Protein AF-A0AAV5CKM2-F1 (afdb_monomer_lite)

Radius of gyration: 17.19 Å; chains: 1; bounding box: 43×31×44 Å

Organism: NCBI:txid191504

pLDDT: mean 82.95, std 13.96, range [36.94, 94.88]

Secondary structure (DSSP, 8-state):
--------SS-PPTTHHHHHHHHHHHHHHEEEE-GGG--GGG----B--SSS--BSS----EEEESS-GGGS--

Sequence (74 aa):
MITTFRRGSDQQCPGEEVFMFSLANLLHGFEWKLPHDVTKEELNMEEIFGLSTPRKFPLQAVAEPRLAPHLYTA

Foldseek 3Di:
DDDPPPPDDDPDPPCVVVVVVVVVCQVVFWDKDAPPPDDPVNDQQDWDDDPDTHGPDDGDIDTHGPDDPVVVDD

Structure (mmCIF, N/CA/C/O backbone):
data_AF-A0AAV5CKM2-F1
#
_entry.id   AF-A0AAV5CKM2-F1
#
loop_
_atom_site.group_PDB
_atom_site.id
_atom_site.type_symbol
_atom_site.label_atom_id
_atom_site.label_alt_id
_atom_site.label_comp_id
_atom_site.label_asym_id
_atom_site.label_entity_id
_atom_site.label_seq_id
_atom_site.pdbx_PDB_ins_code
_atom_site.Cartn_x
_atom_site.Cartn_y
_atom_site.Cartn_z
_atom_site.occupancy
_atom_site.B_iso_or_equiv
_atom_site.auth_seq_id
_atom_site.auth_comp_id
_atom_site.auth_asym_id
_atom_site.auth_atom_id
_atom_site.pdbx_PDB_model_num
ATOM 1 N N . MET A 1 1 ? 8.685 24.247 3.252 1.00 36.94 1 MET A N 1
ATOM 2 C CA . MET A 1 1 ? 9.934 24.076 4.023 1.00 36.94 1 MET A CA 1
ATOM 3 C C . MET A 1 1 ? 10.065 22.591 4.335 1.00 36.94 1 MET A C 1
ATOM 5 O O . MET A 1 1 ? 9.514 22.120 5.316 1.00 36.94 1 MET A O 1
ATOM 9 N N . ILE A 1 2 ? 10.655 21.836 3.406 1.00 45.03 2 ILE A N 1
ATOM 10 C CA . ILE A 1 2 ? 10.853 20.386 3.518 1.00 45.03 2 ILE A CA 1
ATOM 11 C C . ILE A 1 2 ? 12.282 20.213 4.020 1.00 45.03 2 ILE A C 1
ATOM 13 O O . ILE A 1 2 ? 13.218 20.326 3.234 1.00 45.03 2 ILE A O 1
ATOM 17 N N . THR A 1 3 ? 12.479 20.033 5.324 1.00 45.25 3 THR A N 1
ATOM 18 C CA . THR A 1 3 ? 13.813 19.724 5.855 1.00 45.25 3 THR A CA 1
ATOM 19 C C . THR A 1 3 ? 13.724 18.680 6.959 1.00 45.25 3 THR A C 1
ATOM 21 O O . THR A 1 3 ? 13.726 18.997 8.144 1.00 45.25 3 THR A O 1
ATOM 24 N N . THR A 1 4 ? 13.735 17.415 6.563 1.00 52.28 4 THR A N 1
ATOM 25 C CA . THR A 1 4 ? 14.341 16.350 7.369 1.00 52.28 4 THR A CA 1
ATOM 26 C C . THR A 1 4 ? 15.392 15.658 6.514 1.00 52.28 4 THR A C 1
ATOM 28 O O . THR A 1 4 ? 15.283 14.488 6.181 1.00 52.28 4 THR A O 1
ATOM 31 N N . PHE A 1 5 ? 16.422 16.416 6.131 1.00 59.88 5 PHE A N 1
ATOM 32 C CA . PHE A 1 5 ? 17.705 15.845 5.736 1.00 59.88 5 PHE A CA 1
ATOM 33 C C . PHE A 1 5 ? 18.667 16.062 6.905 1.00 59.88 5 PHE A C 1
ATOM 35 O O . PHE A 1 5 ? 19.402 17.048 6.958 1.00 59.88 5 PHE A O 1
ATOM 42 N N . ARG A 1 6 ? 18.619 15.171 7.900 1.00 55.41 6 ARG A N 1
ATOM 43 C CA . ARG A 1 6 ? 19.702 15.057 8.881 1.00 55.41 6 ARG A CA 1
ATOM 44 C C . ARG A 1 6 ? 20.708 14.058 8.330 1.00 55.41 6 ARG A C 1
ATOM 46 O O . ARG A 1 6 ? 20.602 12.859 8.530 1.00 55.41 6 ARG A O 1
ATOM 53 N N . ARG A 1 7 ? 21.684 14.608 7.614 1.00 60.94 7 ARG A N 1
ATOM 54 C CA . ARG A 1 7 ? 22.955 13.967 7.282 1.00 60.94 7 ARG A CA 1
ATOM 55 C C . ARG A 1 7 ? 23.690 13.689 8.607 1.00 60.94 7 ARG A C 1
ATOM 57 O O . ARG A 1 7 ? 24.138 14.640 9.241 1.00 60.94 7 ARG A O 1
ATOM 64 N N . GLY A 1 8 ? 23.769 12.431 9.044 1.00 52.81 8 GLY A N 1
ATOM 65 C CA . GLY A 1 8 ? 24.495 12.042 10.260 1.00 52.81 8 GLY A CA 1
ATOM 66 C C . GLY A 1 8 ? 24.552 10.525 10.498 1.00 52.81 8 GLY A C 1
ATOM 67 O O . GLY A 1 8 ? 23.563 9.953 10.933 1.00 52.81 8 GLY A O 1
ATOM 68 N N . SER A 1 9 ? 25.729 9.940 10.230 1.00 57.50 9 SER A N 1
ATOM 69 C CA . SER A 1 9 ? 26.296 8.654 10.708 1.00 57.50 9 SER A CA 1
ATOM 70 C C . SER A 1 9 ? 25.527 7.332 10.490 1.00 57.50 9 SER A C 1
ATOM 72 O O . SER A 1 9 ? 24.652 6.984 11.275 1.00 57.50 9 SER A O 1
ATOM 74 N N . ASP A 1 10 ? 25.955 6.571 9.471 1.00 59.94 10 ASP A N 1
ATOM 75 C CA . ASP A 1 10 ? 26.129 5.098 9.403 1.00 59.94 10 ASP A CA 1
ATOM 76 C C . ASP A 1 10 ? 25.081 4.142 10.004 1.00 59.94 10 ASP A C 1
ATOM 78 O O . ASP A 1 10 ? 25.408 3.026 10.404 1.00 59.94 10 ASP A O 1
ATOM 82 N N . GLN A 1 11 ? 23.801 4.501 9.994 1.00 64.06 11 GLN A N 1
ATOM 83 C CA . GLN A 1 11 ? 22.733 3.527 10.235 1.00 64.06 11 GLN A CA 1
ATOM 84 C C . GLN A 1 11 ? 21.671 3.601 9.139 1.00 64.06 11 GLN A C 1
ATOM 86 O O . GLN A 1 11 ? 20.484 3.757 9.410 1.00 64.06 11 GLN A O 1
ATOM 91 N N . GLN A 1 12 ? 22.103 3.484 7.882 1.00 63.84 12 GLN A N 1
ATOM 92 C CA . GLN A 1 12 ? 21.174 3.153 6.808 1.00 63.84 12 GLN A CA 1
ATOM 93 C C . GLN A 1 12 ? 20.670 1.727 7.053 1.00 63.84 12 GLN A C 1
ATOM 95 O O . GLN A 1 12 ? 21.470 0.790 7.143 1.00 63.84 12 GLN A O 1
ATOM 100 N N . CYS A 1 13 ? 19.357 1.543 7.182 1.00 72.81 13 CYS A N 1
ATOM 101 C CA . CYS A 1 13 ? 18.792 0.199 7.176 1.00 72.81 13 CYS A CA 1
ATOM 102 C C . CYS A 1 13 ? 19.043 -0.417 5.787 1.00 72.81 13 CYS A C 1
ATOM 104 O O . CYS A 1 13 ? 18.727 0.230 4.784 1.00 72.81 13 CYS A O 1
ATOM 106 N N . PRO A 1 14 ? 19.603 -1.638 5.690 1.00 80.31 14 PRO A N 1
ATOM 107 C CA . PRO A 1 14 ? 19.798 -2.290 4.398 1.00 80.31 14 PRO A CA 1
ATOM 108 C C . PRO A 1 14 ? 18.472 -2.360 3.625 1.00 80.31 14 PRO A C 1
ATOM 110 O O . PRO A 1 14 ? 17.484 -2.863 4.162 1.00 80.31 14 PRO A O 1
ATOM 113 N N . GLY A 1 15 ? 18.442 -1.862 2.385 1.00 83.00 15 GLY A N 1
ATOM 114 C CA . GLY A 1 15 ? 17.262 -1.908 1.514 1.00 83.00 15 GLY A CA 1
ATOM 115 C C . GLY A 1 15 ? 16.357 -0.670 1.541 1.00 83.00 15 GLY A C 1
ATOM 116 O O . GLY A 1 15 ? 15.317 -0.679 0.877 1.00 83.00 15 GLY A O 1
ATOM 117 N N . GLU A 1 16 ? 16.720 0.403 2.253 1.00 86.44 16 GLU A N 1
ATOM 118 C CA . GLU A 1 16 ? 15.962 1.664 2.218 1.00 86.44 16 GLU A CA 1
ATOM 119 C C . GLU A 1 16 ? 15.883 2.242 0.799 1.00 86.44 16 GLU A C 1
ATOM 121 O O . GLU A 1 16 ? 14.831 2.713 0.383 1.00 86.44 16 GLU A O 1
ATOM 126 N N . GLU A 1 17 ? 16.954 2.162 0.017 1.00 87.12 17 GLU A N 1
ATOM 127 C CA . GLU A 1 17 ? 16.987 2.638 -1.364 1.00 87.12 17 GLU A CA 1
ATOM 128 C C . GLU A 1 17 ? 15.971 1.913 -2.258 1.00 87.12 17 GLU A C 1
ATOM 130 O O . GLU A 1 17 ? 15.263 2.552 -3.041 1.00 87.12 17 GLU A O 1
ATOM 135 N N . VAL A 1 18 ? 15.834 0.593 -2.095 1.00 92.12 18 VAL A N 1
ATOM 136 C CA . VAL A 1 18 ? 14.854 -0.217 -2.831 1.00 92.12 18 VAL A CA 1
ATOM 137 C C . VAL A 1 18 ? 13.438 0.127 -2.381 1.00 92.12 18 VAL A C 1
ATOM 139 O O . VAL A 1 18 ? 12.542 0.270 -3.217 1.00 92.12 18 VAL A O 1
ATOM 142 N N . PHE A 1 19 ? 13.232 0.305 -1.073 1.00 91.25 19 PHE A N 1
ATOM 143 C CA . PHE A 1 19 ? 11.946 0.714 -0.511 1.00 91.25 19 PHE A CA 1
ATOM 144 C C . PHE A 1 19 ? 11.519 2.096 -1.025 1.00 91.25 19 PHE A C 1
ATOM 146 O O . PHE A 1 19 ? 10.408 2.252 -1.531 1.00 91.25 19 PHE A O 1
ATOM 153 N N . MET A 1 20 ? 12.418 3.078 -0.973 1.00 92.25 20 MET A N 1
ATOM 154 C CA . MET A 1 20 ? 12.175 4.445 -1.429 1.00 92.25 20 MET A CA 1
ATOM 155 C C . MET A 1 20 ? 11.891 4.497 -2.930 1.00 92.25 20 MET A C 1
ATOM 157 O O . MET A 1 20 ? 10.958 5.179 -3.352 1.00 92.25 20 MET A O 1
ATOM 161 N N . PHE A 1 21 ? 12.638 3.744 -3.741 1.00 94.25 21 PHE A N 1
ATOM 162 C CA . PHE A 1 21 ? 12.391 3.653 -5.180 1.00 94.25 21 PHE A CA 1
ATOM 163 C C . PHE A 1 21 ? 11.044 2.988 -5.495 1.00 94.25 21 PHE A C 1
A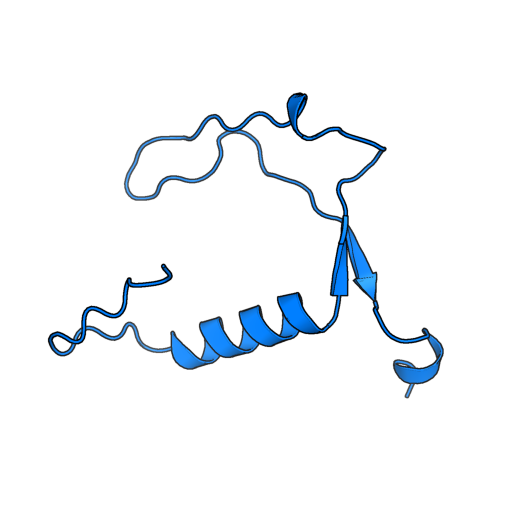TOM 165 O O . PHE A 1 21 ? 10.281 3.482 -6.326 1.00 94.25 21 PHE A O 1
ATOM 172 N N . SER A 1 22 ? 10.709 1.902 -4.794 1.00 94.88 22 SER A N 1
ATOM 173 C CA . SER A 1 22 ? 9.422 1.214 -4.953 1.00 94.88 22 SER A CA 1
ATOM 174 C C . SER A 1 22 ? 8.253 2.128 -4.588 1.00 94.88 22 SER A C 1
ATOM 176 O O . SER A 1 22 ? 7.285 2.226 -5.343 1.00 94.88 22 SER A O 1
ATOM 178 N N . LEU A 1 23 ? 8.366 2.859 -3.475 1.00 94.06 23 LEU A N 1
ATOM 179 C CA . LEU A 1 23 ? 7.366 3.836 -3.051 1.00 94.06 23 LEU A CA 1
ATOM 180 C C . LEU A 1 23 ? 7.231 4.980 -4.063 1.00 94.06 23 LEU A C 1
ATOM 182 O O . LEU A 1 23 ? 6.113 5.349 -4.415 1.00 94.06 23 LEU A O 1
ATOM 186 N N . ALA A 1 24 ? 8.345 5.509 -4.574 1.00 94.69 24 ALA A N 1
ATOM 187 C CA . ALA A 1 24 ? 8.330 6.552 -5.595 1.00 94.69 24 ALA A CA 1
ATOM 188 C C . ALA A 1 24 ? 7.594 6.097 -6.865 1.00 94.69 24 ALA A C 1
ATOM 190 O O . ALA A 1 24 ? 6.775 6.845 -7.397 1.00 94.69 24 ALA A O 1
ATOM 191 N N . ASN A 1 25 ? 7.816 4.858 -7.311 1.00 94.06 25 ASN A N 1
ATOM 192 C CA . ASN A 1 25 ? 7.119 4.301 -8.471 1.00 94.06 25 ASN A CA 1
ATOM 193 C C . ASN A 1 25 ? 5.613 4.137 -8.227 1.00 94.06 25 ASN A C 1
ATOM 195 O O . ASN A 1 25 ? 4.819 4.475 -9.102 1.00 94.06 25 ASN A O 1
ATOM 199 N N . LEU A 1 26 ? 5.206 3.672 -7.041 1.00 93.50 26 LEU A N 1
ATOM 200 C CA . LEU A 1 26 ? 3.789 3.546 -6.676 1.00 93.50 26 LEU A CA 1
ATOM 201 C C . LEU A 1 26 ? 3.089 4.910 -6.606 1.00 93.50 26 LEU A C 1
ATOM 203 O O . LEU A 1 26 ? 1.983 5.073 -7.114 1.00 93.50 26 LEU A O 1
ATOM 207 N N . LEU A 1 27 ? 3.738 5.909 -6.010 1.00 93.69 27 LEU A N 1
ATOM 208 C CA . LEU A 1 27 ? 3.182 7.260 -5.920 1.00 93.69 27 LEU A CA 1
ATOM 209 C C . LEU A 1 27 ? 3.132 7.957 -7.282 1.00 93.69 27 LEU A C 1
ATOM 211 O O . LEU A 1 27 ? 2.219 8.733 -7.537 1.00 93.69 27 LEU A O 1
ATOM 215 N N . HIS A 1 28 ? 4.099 7.689 -8.160 1.00 92.81 28 HIS A N 1
ATOM 216 C CA . HIS A 1 28 ? 4.141 8.288 -9.489 1.00 92.81 28 HIS A CA 1
ATOM 217 C C . HIS A 1 28 ? 3.208 7.600 -10.496 1.00 92.81 28 HIS A C 1
ATOM 219 O O . HIS A 1 28 ? 2.684 8.268 -11.387 1.00 92.81 28 HIS A O 1
ATOM 225 N N . GLY A 1 29 ? 3.032 6.280 -10.406 1.00 91.75 29 GLY A N 1
ATOM 226 C CA . GLY A 1 29 ? 2.319 5.482 -11.410 1.00 91.75 29 GLY A CA 1
ATOM 227 C C . GLY A 1 29 ? 0.792 5.542 -11.322 1.00 91.75 29 GLY A C 1
ATOM 228 O O . GLY A 1 29 ? 0.118 5.289 -12.324 1.00 91.75 29 GLY A O 1
ATOM 229 N N . PHE A 1 30 ? 0.249 5.902 -10.158 1.00 94.31 30 PHE A N 1
ATOM 230 C CA . PHE A 1 30 ? -1.184 5.844 -9.873 1.00 94.31 30 PHE A CA 1
ATOM 231 C C . PHE A 1 30 ? -1.712 7.181 -9.353 1.00 94.31 30 PHE A C 1
ATOM 233 O O . PHE A 1 30 ? -1.041 7.866 -8.584 1.00 94.31 30 PHE A O 1
ATOM 240 N N . GLU A 1 31 ? -2.936 7.528 -9.746 1.00 93.06 31 GLU A N 1
ATOM 241 C CA . GLU A 1 31 ? -3.740 8.503 -9.014 1.00 93.06 31 GLU A CA 1
ATOM 242 C C . GLU A 1 31 ? -4.374 7.795 -7.814 1.00 93.06 31 GLU A C 1
ATOM 244 O O . GLU A 1 31 ? -4.943 6.709 -7.945 1.00 93.06 31 GLU A O 1
ATOM 249 N N . TRP A 1 32 ? -4.281 8.407 -6.637 1.00 91.56 32 TRP A N 1
ATOM 250 C CA . TRP A 1 32 ? -4.780 7.824 -5.393 1.00 91.56 32 TRP A CA 1
ATOM 251 C C . TRP A 1 32 ? -6.070 8.516 -4.962 1.00 91.56 32 TRP A C 1
ATOM 253 O O . TRP A 1 32 ? -6.102 9.737 -4.797 1.00 91.56 32 TRP A O 1
ATOM 263 N N . LYS A 1 33 ? -7.131 7.733 -4.752 1.00 90.50 33 LYS A N 1
ATOM 264 C CA . LYS A 1 33 ? -8.449 8.223 -4.321 1.00 90.50 33 LYS A CA 1
ATOM 265 C C . LYS A 1 33 ? -8.945 7.488 -3.082 1.00 90.50 33 LYS A C 1
ATOM 267 O O . LYS A 1 33 ? -8.544 6.357 -2.813 1.00 90.50 33 LYS A O 1
ATOM 272 N N . LEU A 1 34 ? -9.832 8.131 -2.328 1.00 90.00 34 LEU A N 1
ATOM 273 C CA . LEU A 1 34 ? -10.546 7.480 -1.232 1.00 90.00 34 LEU A CA 1
ATOM 274 C C . LEU A 1 34 ? -11.702 6.635 -1.795 1.00 90.00 34 LEU A C 1
ATOM 276 O O . LEU A 1 34 ? -12.307 7.023 -2.796 1.00 90.00 34 LEU A O 1
ATOM 280 N N . PRO A 1 35 ? -12.001 5.473 -1.196 1.00 87.62 35 PRO A N 1
ATOM 281 C CA . PRO A 1 35 ? -13.125 4.647 -1.622 1.00 87.62 35 PRO A CA 1
ATOM 282 C C . PRO A 1 35 ? -14.475 5.300 -1.263 1.00 87.62 35 PRO A C 1
ATOM 284 O O . PRO A 1 35 ? -14.572 5.985 -0.252 1.00 87.62 35 PRO A O 1
ATOM 287 N N . HIS A 1 36 ? -15.521 5.023 -2.053 1.00 76.69 36 HIS A N 1
ATOM 288 C CA . HIS A 1 36 ? -16.940 5.287 -1.730 1.00 76.69 36 HIS A CA 1
ATOM 289 C C . HIS A 1 36 ? -17.294 6.722 -1.283 1.00 76.69 36 HIS A C 1
ATOM 291 O O . HIS A 1 36 ? -18.143 6.890 -0.415 1.00 76.69 36 HIS A O 1
ATOM 297 N N . ASP A 1 37 ? -16.656 7.742 -1.863 1.00 71.75 37 ASP A N 1
ATOM 298 C CA . ASP A 1 37 ? -16.883 9.159 -1.523 1.00 71.75 37 ASP A CA 1
ATOM 299 C C . ASP A 1 37 ? -16.650 9.513 -0.041 1.00 71.75 37 ASP A C 1
ATOM 301 O O . ASP A 1 37 ? -17.137 10.536 0.438 1.00 71.75 37 ASP A O 1
ATOM 305 N N . VAL A 1 38 ? -15.855 8.708 0.677 1.00 83.38 38 VAL A N 1
ATOM 306 C CA . VAL A 1 38 ? -15.430 9.021 2.048 1.00 83.38 38 VAL A CA 1
ATOM 307 C C . VAL A 1 38 ? -14.699 10.360 2.040 1.00 83.38 38 VAL A C 1
ATOM 309 O O . VAL A 1 38 ? -13.682 10.529 1.354 1.00 83.38 38 VAL A O 1
ATOM 312 N N . THR A 1 39 ? -15.211 11.325 2.802 1.00 84.19 39 THR A N 1
ATOM 313 C CA . THR A 1 39 ? -14.574 12.638 2.909 1.00 84.19 39 THR A CA 1
ATOM 314 C C . THR A 1 39 ? -13.437 12.601 3.925 1.00 84.19 39 THR A C 1
ATOM 316 O O . THR A 1 39 ? -13.301 11.676 4.728 1.00 84.19 39 THR A O 1
ATOM 319 N N . LYS A 1 40 ? -12.565 13.614 3.905 1.00 81.44 40 LYS A N 1
ATOM 320 C CA . LYS A 1 40 ? -11.399 13.657 4.804 1.00 81.44 40 LYS A CA 1
ATOM 321 C C . LYS A 1 40 ? -11.807 13.679 6.277 1.00 81.44 40 LYS A C 1
ATOM 323 O O . LYS A 1 40 ? -11.055 13.210 7.123 1.00 81.44 40 LYS A O 1
ATOM 328 N N . GLU A 1 41 ? -12.978 14.232 6.562 1.00 83.50 41 GLU A N 1
ATOM 329 C CA . GLU A 1 41 ? -13.540 14.408 7.898 1.00 83.50 41 GLU A CA 1
ATOM 330 C C . GLU A 1 41 ? -14.040 13.087 8.499 1.00 83.50 41 GLU A C 1
ATOM 332 O O . GLU A 1 41 ? -14.083 12.946 9.718 1.00 83.50 41 GLU A O 1
ATOM 337 N N . GLU A 1 42 ? -14.377 12.110 7.658 1.00 85.06 42 GLU A N 1
ATOM 338 C CA . GLU A 1 42 ? -14.851 10.786 8.074 1.00 85.06 42 GLU A CA 1
ATOM 339 C C . GLU A 1 42 ? -13.700 9.802 8.346 1.00 85.06 42 GLU A C 1
ATOM 341 O O . GLU A 1 42 ? -13.911 8.713 8.885 1.00 85.06 42 GLU A O 1
ATOM 346 N N . LEU A 1 43 ? -12.461 10.175 8.006 1.00 87.88 43 LEU A N 1
ATOM 347 C CA . LEU A 1 43 ? -11.288 9.338 8.234 1.00 87.88 43 LEU A CA 1
ATOM 348 C C . LEU A 1 43 ? -10.905 9.332 9.716 1.00 87.88 43 LEU A C 1
ATOM 350 O O . LEU A 1 43 ? -10.442 10.330 10.271 1.00 87.88 43 LEU A O 1
ATOM 354 N N . ASN A 1 44 ? -11.023 8.168 10.355 1.00 87.25 44 ASN A N 1
ATOM 355 C CA . ASN A 1 44 ? -10.517 7.986 11.708 1.00 87.25 44 ASN A CA 1
ATOM 356 C C . ASN A 1 44 ? -8.980 7.894 11.690 1.00 87.25 44 ASN A C 1
ATOM 358 O O . ASN A 1 44 ? -8.393 6.963 11.140 1.00 87.25 44 ASN A O 1
ATOM 362 N N . MET A 1 45 ? -8.339 8.871 12.327 1.00 90.62 45 MET A N 1
ATOM 363 C CA . MET A 1 45 ? -6.884 8.994 12.411 1.00 90.62 45 MET A CA 1
ATOM 364 C C . MET A 1 45 ? -6.334 8.558 13.778 1.00 90.62 45 MET A C 1
ATOM 366 O O . MET A 1 45 ? -5.209 8.899 14.125 1.00 90.62 45 MET A O 1
ATOM 370 N N . GLU A 1 46 ? -7.078 7.798 14.578 1.00 93.06 46 GLU A N 1
ATOM 371 C CA . GLU A 1 46 ? -6.546 7.217 15.813 1.00 93.06 46 GLU A CA 1
ATOM 372 C C . GLU A 1 46 ? -5.405 6.235 15.502 1.00 93.06 46 GLU A C 1
ATOM 374 O O . GLU A 1 46 ? -5.419 5.523 14.495 1.00 93.06 46 GLU A O 1
ATOM 379 N N . GLU A 1 47 ? -4.408 6.182 16.378 1.00 93.06 47 GLU A N 1
ATOM 380 C CA . GLU A 1 47 ? -3.230 5.319 16.259 1.00 93.06 47 GLU A CA 1
ATOM 381 C C . GLU A 1 47 ? -3.163 4.344 17.434 1.00 93.06 47 GLU A C 1
ATOM 383 O O . GLU A 1 47 ? -3.693 4.604 18.518 1.00 93.06 47 GLU A O 1
ATOM 388 N N . ILE A 1 48 ? -2.514 3.203 17.212 1.00 92.06 48 ILE A N 1
ATOM 389 C CA . ILE A 1 48 ? -2.166 2.261 18.275 1.00 92.06 48 ILE A CA 1
ATOM 390 C C . ILE A 1 48 ? -0.736 2.579 18.701 1.00 92.06 48 ILE A C 1
ATOM 392 O O . ILE A 1 48 ? 0.170 2.599 17.872 1.00 92.06 48 ILE A O 1
ATOM 396 N N . PHE A 1 49 ? -0.529 2.827 19.991 1.00 89.31 49 PHE A N 1
ATOM 397 C CA . PHE A 1 49 ? 0.796 3.119 20.534 1.00 89.31 49 PHE A CA 1
ATOM 398 C C . PHE A 1 49 ? 1.572 1.826 20.824 1.00 89.31 49 PHE A C 1
ATOM 400 O O . PHE A 1 49 ? 1.004 0.848 21.312 1.00 89.31 49 PHE A O 1
ATOM 407 N N . GLY A 1 50 ? 2.878 1.825 20.550 1.00 88.62 50 GLY A N 1
ATOM 408 C CA . GLY A 1 50 ? 3.755 0.673 20.751 1.00 88.62 50 GLY A CA 1
ATOM 409 C C . GLY A 1 50 ? 5.155 0.908 20.186 1.00 88.62 50 GLY A C 1
ATOM 410 O O . GLY A 1 50 ? 5.631 2.040 20.145 1.00 88.62 50 GLY A O 1
ATOM 411 N N . LEU A 1 51 ? 5.814 -0.167 19.740 1.00 90.50 51 LEU A N 1
ATOM 412 C CA . LEU A 1 51 ? 7.114 -0.083 19.057 1.00 90.50 51 LEU A CA 1
ATOM 413 C C . LEU A 1 51 ? 7.015 0.667 17.715 1.00 90.50 51 LEU A C 1
ATOM 415 O O . LEU A 1 51 ? 7.951 1.348 17.308 1.00 90.50 51 LEU A O 1
ATOM 419 N N . SER A 1 52 ? 5.868 0.548 17.047 1.00 90.25 52 SER A N 1
ATOM 420 C CA . SER A 1 52 ? 5.464 1.357 15.899 1.00 90.25 52 SER A CA 1
ATOM 421 C C . SER A 1 52 ? 4.145 2.069 16.208 1.00 90.25 52 SER A C 1
ATOM 423 O O . SER A 1 52 ? 3.470 1.741 17.186 1.00 90.25 52 SER A O 1
ATOM 425 N N . THR A 1 53 ? 3.776 3.040 15.372 1.00 92.12 53 THR A N 1
ATOM 426 C CA . THR A 1 53 ? 2.530 3.816 15.491 1.00 92.12 53 THR A CA 1
ATOM 427 C C . THR A 1 53 ? 1.630 3.600 14.268 1.00 92.12 53 THR A C 1
ATOM 429 O O . THR A 1 53 ? 1.456 4.510 13.451 1.00 92.12 53 THR A O 1
ATOM 432 N N . PRO A 1 54 ? 1.099 2.382 14.048 1.00 92.62 54 PRO A N 1
ATOM 433 C CA . PRO A 1 54 ? 0.148 2.156 12.970 1.00 92.62 54 PRO A CA 1
ATOM 434 C C . PRO A 1 54 ? -1.197 2.826 13.286 1.00 92.62 54 PRO A C 1
ATOM 436 O O . PRO A 1 54 ? -1.575 2.998 14.449 1.00 92.62 54 PRO A O 1
ATOM 439 N N . ARG A 1 55 ? -1.966 3.149 12.240 1.00 91.19 55 ARG A N 1
ATOM 440 C CA . ARG A 1 55 ? -3.364 3.571 12.398 1.00 91.19 55 ARG A CA 1
ATOM 441 C C . ARG A 1 55 ? -4.182 2.448 13.035 1.00 91.19 55 ARG A C 1
ATOM 443 O O . ARG A 1 55 ? -4.056 1.288 12.647 1.00 91.19 55 ARG A O 1
ATOM 450 N N . LYS A 1 56 ? -5.054 2.809 13.976 1.00 91.75 56 LYS A N 1
ATOM 451 C CA . LYS A 1 56 ? -5.998 1.898 14.635 1.00 91.75 56 LYS A CA 1
ATOM 452 C C . LYS A 1 56 ? -7.009 1.323 13.651 1.00 91.75 56 LYS A C 1
ATOM 454 O O . LYS A 1 56 ? -7.358 0.151 13.746 1.00 91.75 56 LYS A O 1
ATOM 459 N N . PHE A 1 57 ? -7.425 2.140 12.6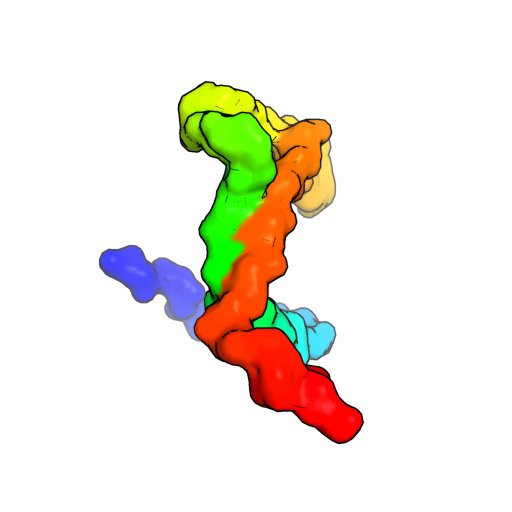90 1.00 89.88 57 PHE A N 1
ATOM 460 C CA . PHE A 1 57 ? -8.256 1.732 11.568 1.00 89.88 57 PHE A CA 1
ATOM 461 C C . PHE A 1 57 ? -7.434 1.862 10.280 1.00 89.88 57 PHE A C 1
ATOM 463 O O . PHE A 1 57 ? -6.960 2.960 9.980 1.00 89.88 57 PHE A O 1
ATOM 470 N N . PRO A 1 58 ? -7.213 0.770 9.525 1.00 88.31 58 PRO A N 1
ATOM 471 C CA . PRO A 1 58 ? -6.454 0.831 8.283 1.00 88.31 58 PRO A CA 1
ATOM 472 C C . PRO A 1 58 ? -7.094 1.801 7.288 1.00 88.31 58 PRO A C 1
ATOM 474 O O . PRO A 1 58 ? -8.280 1.688 6.974 1.00 88.31 58 PRO A O 1
ATOM 477 N N . LEU A 1 59 ? -6.296 2.734 6.769 1.00 88.25 59 LEU A N 1
ATOM 478 C CA . LEU A 1 59 ? -6.729 3.604 5.682 1.00 88.25 59 LEU A CA 1
ATOM 479 C C . LEU A 1 59 ? -6.807 2.796 4.390 1.00 88.25 59 LEU A C 1
ATOM 481 O O . LEU A 1 59 ? -5.904 2.023 4.069 1.00 88.25 59 LEU A O 1
ATOM 485 N N . GLN A 1 60 ? -7.886 3.000 3.647 1.00 89.12 60 GLN A N 1
ATOM 486 C CA . GLN A 1 60 ? -8.074 2.406 2.333 1.00 89.12 60 GLN A CA 1
ATOM 487 C C . GLN A 1 60 ? -7.862 3.474 1.267 1.00 89.12 60 GLN A C 1
ATOM 489 O O . GLN A 1 60 ? -8.362 4.591 1.389 1.00 89.12 60 GLN A O 1
ATOM 494 N N . ALA A 1 61 ? -7.131 3.113 0.219 1.00 90.00 61 ALA A N 1
ATOM 495 C CA . ALA A 1 61 ? -6.917 3.959 -0.940 1.00 90.00 61 ALA A CA 1
ATOM 496 C C . ALA A 1 61 ? -7.081 3.122 -2.209 1.00 90.00 61 ALA A C 1
ATOM 498 O O . ALA A 1 61 ? -6.641 1.973 -2.272 1.00 90.00 61 ALA A O 1
ATOM 499 N N . VAL A 1 62 ? -7.730 3.705 -3.208 1.00 92.31 62 VAL A N 1
ATOM 500 C CA . VAL A 1 62 ? -7.922 3.118 -4.531 1.00 92.31 62 VAL A CA 1
ATOM 501 C C . VAL A 1 62 ? -6.847 3.688 -5.447 1.00 92.31 62 VAL A C 1
ATOM 503 O O . VAL A 1 62 ? -6.748 4.906 -5.601 1.00 92.31 62 VAL A O 1
ATOM 506 N N . ALA A 1 63 ? -6.032 2.804 -6.022 1.00 93.12 63 ALA A N 1
ATOM 507 C CA . ALA A 1 63 ? -5.006 3.158 -6.993 1.00 93.12 63 ALA A CA 1
ATOM 508 C C . ALA A 1 63 ? -5.587 3.068 -8.410 1.00 93.12 63 ALA A C 1
ATOM 510 O O . ALA A 1 63 ? -5.892 1.978 -8.895 1.00 93.12 63 ALA A O 1
ATOM 511 N N . GLU A 1 64 ? -5.733 4.208 -9.079 1.00 91.62 64 GLU A N 1
ATOM 512 C CA . GLU A 1 64 ? -6.164 4.282 -10.473 1.00 91.62 64 GLU A CA 1
ATOM 513 C C . GLU A 1 64 ? -4.946 4.480 -11.389 1.00 91.62 64 GLU A C 1
ATOM 515 O O . GLU A 1 64 ? -4.183 5.430 -11.189 1.00 91.62 64 GLU A O 1
ATOM 520 N N . PRO A 1 65 ? -4.714 3.605 -12.388 1.00 92.19 65 PRO A N 1
ATOM 521 C CA . PRO A 1 65 ? -3.602 3.774 -13.317 1.00 92.19 65 PRO A CA 1
ATOM 522 C C . PRO A 1 65 ? -3.693 5.110 -14.057 1.00 92.19 65 PRO A C 1
ATOM 524 O O . PRO A 1 65 ? -4.740 5.458 -14.600 1.00 92.19 65 PRO A O 1
ATOM 527 N N . ARG A 1 66 ? -2.578 5.844 -14.120 1.00 90.50 66 ARG A N 1
ATOM 528 C CA . ARG A 1 66 ? -2.518 7.139 -14.824 1.00 90.50 66 ARG A CA 1
ATOM 529 C C . ARG A 1 66 ? -2.553 6.998 -16.341 1.00 90.50 66 ARG A C 1
ATOM 531 O O . ARG A 1 66 ? -2.988 7.907 -17.042 1.00 90.50 66 ARG A O 1
ATOM 538 N N . LEU A 1 67 ? -2.045 5.880 -16.850 1.00 89.00 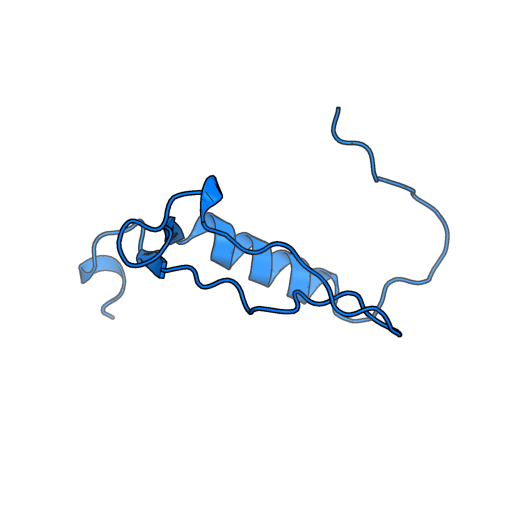67 LEU A N 1
ATOM 539 C CA . LEU A 1 67 ? -1.975 5.596 -18.277 1.00 89.00 67 LEU A CA 1
ATOM 540 C C . LEU A 1 67 ? -3.165 4.742 -18.716 1.00 89.00 67 LEU A C 1
ATOM 542 O O . LEU A 1 67 ? -3.752 3.997 -17.933 1.00 89.00 67 LEU A O 1
ATOM 546 N N . ALA A 1 68 ? -3.511 4.841 -19.997 1.00 88.25 68 ALA A N 1
ATOM 547 C CA . ALA A 1 68 ? -4.605 4.067 -20.560 1.00 88.25 68 ALA A CA 1
ATOM 548 C C . ALA A 1 68 ? -4.327 2.547 -20.458 1.00 88.25 68 ALA A C 1
ATOM 550 O O . ALA A 1 68 ? -3.187 2.129 -20.671 1.00 88.25 68 ALA A O 1
ATOM 551 N N . PRO A 1 69 ? -5.347 1.699 -20.211 1.00 85.62 69 PRO A N 1
ATOM 552 C CA . PRO A 1 69 ? -5.155 0.265 -19.946 1.00 85.62 69 PRO A CA 1
A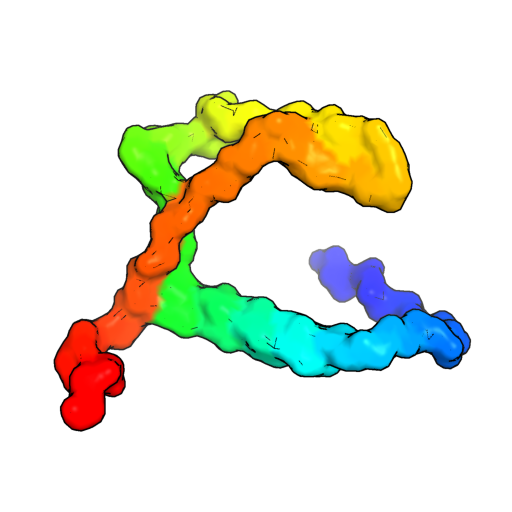TOM 553 C C . PRO A 1 69 ? -4.395 -0.505 -21.038 1.00 85.62 69 PRO A C 1
ATOM 555 O O . PR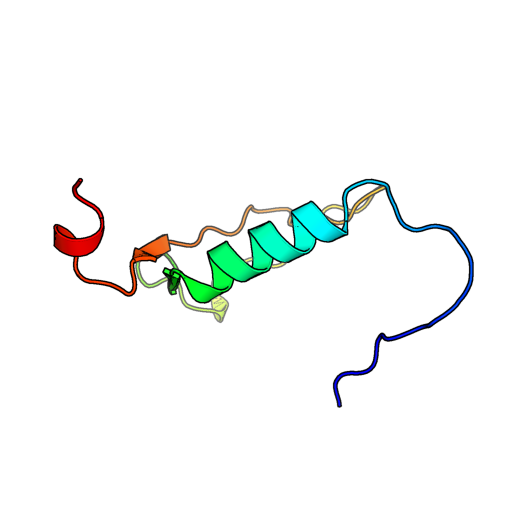O A 1 69 ? -3.686 -1.468 -20.749 1.00 85.62 69 PRO A O 1
ATOM 558 N N . HIS A 1 70 ? -4.507 -0.061 -22.292 1.00 88.31 70 HIS A N 1
ATOM 559 C CA . HIS A 1 70 ? -3.832 -0.681 -23.434 1.00 88.31 70 HIS A CA 1
ATOM 560 C C . HIS A 1 70 ? -2.302 -0.508 -23.418 1.00 88.31 70 HIS A C 1
ATOM 562 O O . HIS A 1 70 ? -1.611 -1.194 -24.155 1.00 88.31 70 HIS A O 1
ATOM 568 N N . LEU A 1 71 ? -1.761 0.396 -22.592 1.00 86.44 71 LEU A N 1
ATOM 569 C CA . LEU A 1 71 ? -0.314 0.583 -22.428 1.00 86.44 71 LEU A CA 1
ATOM 570 C C . LEU A 1 71 ? 0.307 -0.400 -21.422 1.00 86.44 71 LEU A C 1
ATOM 572 O O . LEU A 1 71 ? 1.527 -0.477 -21.322 1.00 86.44 71 LEU A O 1
ATOM 576 N N . TYR A 1 72 ? -0.519 -1.145 -20.683 1.00 82.12 72 TYR A N 1
ATOM 577 C CA . TYR A 1 72 ? -0.079 -2.155 -19.712 1.00 82.12 72 TYR A CA 1
ATOM 578 C C . TYR A 1 72 ? -0.274 -3.592 -20.203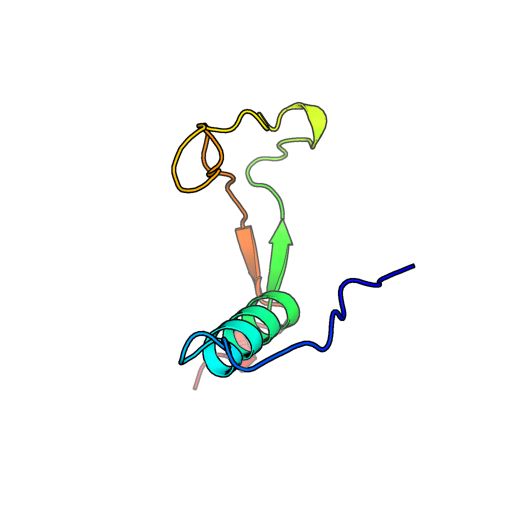 1.00 82.12 72 TYR A C 1
ATOM 580 O O . TYR A 1 72 ? 0.152 -4.534 -19.538 1.00 82.12 72 TYR A O 1
ATOM 588 N N . THR A 1 73 ? -0.941 -3.774 -21.341 1.00 79.94 73 THR A N 1
ATOM 589 C CA . THR A 1 73 ? -1.133 -5.083 -21.968 1.00 79.94 73 THR A CA 1
ATOM 590 C C . THR A 1 73 ? 0.045 -5.341 -22.905 1.00 79.94 73 THR A C 1
ATOM 592 O O . THR A 1 73 ? 0.260 -4.579 -23.845 1.00 79.94 73 THR A O 1
ATOM 595 N N . ALA A 1 74 ? 0.843 -6.363 -22.583 1.00 66.75 74 ALA A N 1
ATOM 596 C CA . ALA A 1 74 ? 1.970 -6.834 -23.391 1.00 66.75 74 ALA A CA 1
ATOM 597 C C . ALA A 1 74 ? 1.517 -7.851 -24.445 1.00 66.75 74 ALA A C 1
ATOM 599 O O . ALA A 1 74 ? 0.573 -8.619 -24.142 1.00 66.75 74 ALA A O 1
#